Protein AF-A0A0Q4HY75-F1 (afdb_monomer_lite)

Foldseek 3Di:
DDCPLVPDPVNVVVVVVVVVVVDDPVVVVVVVVVVVVVVVVVVVCVVPPDDDPDDDPPPPDDDDDDPPDDPVNVVVVVVVVVVVVVVVVVVVVVVVVVVVVVVVVVVVVVVVVVD

Secondary structure (DSSP, 8-state):
--GGGTT-HHHHHHHHHHHHHTS-HHHHHHHHHHHHHHHHHHHHHHHH--PPP-------PPP---TT--HHHHHHHHHHHHHHHHHHHHHHHHHHHHHHHHHHHHHHHHHHTT-

pLDDT: mean 87.36, std 9.87, range [52.81, 98.25]

Sequence (115 aa):
MKLRHLFSPVHAVRDFIGFARTREKHEWWFLLASICIVLLIGWGFVHDSYFERVYRPNIIYVESWPANRTDAEIIAQQKIDQAKQDAANAEFERERAKRQAEWKKIDDKLKSWGI

Radius of gyration: 33.16 Å; chains: 1; bounding box: 75×25×80 Å

Structure (mmCIF, N/CA/C/O backbone):
data_AF-A0A0Q4HY75-F1
#
_entry.id   AF-A0A0Q4HY75-F1
#
loop_
_atom_site.group_PDB
_atom_site.id
_atom_site.type_symbol
_atom_site.label_atom_id
_atom_site.label_alt_id
_atom_site.label_comp_id
_atom_site.label_asym_id
_atom_site.label_entity_id
_atom_site.label_seq_id
_atom_site.pdbx_PDB_ins_code
_atom_site.Cartn_x
_atom_site.Cartn_y
_atom_site.Cartn_z
_atom_site.occupancy
_atom_site.B_iso_or_equiv
_atom_site.auth_seq_id
_atom_site.auth_comp_id
_atom_site.auth_asym_id
_atom_site.auth_atom_id
_atom_site.pdbx_PDB_model_num
ATOM 1 N N . MET A 1 1 ? -50.737 -15.929 20.308 1.00 52.81 1 MET A N 1
ATOM 2 C CA . MET A 1 1 ? -49.477 -15.213 20.615 1.00 52.81 1 MET A CA 1
ATOM 3 C C . MET A 1 1 ? -49.032 -14.460 19.357 1.00 52.81 1 MET A C 1
ATOM 5 O O . MET A 1 1 ? -48.793 -15.094 18.340 1.00 52.81 1 MET A O 1
ATOM 9 N N . LYS A 1 2 ? -49.069 -13.118 19.335 1.00 59.69 2 LYS A N 1
ATOM 10 C CA . LYS A 1 2 ? -48.847 -12.329 18.100 1.00 59.69 2 LYS A CA 1
ATOM 11 C C . LYS A 1 2 ? -47.344 -12.182 17.808 1.00 59.69 2 LYS A C 1
ATOM 13 O O . LYS A 1 2 ? -46.752 -11.219 18.262 1.00 59.69 2 LYS A O 1
ATOM 18 N N . LEU A 1 3 ? -46.732 -13.069 17.020 1.00 67.81 3 LEU A N 1
ATOM 19 C CA . LEU A 1 3 ? -45.283 -13.054 16.696 1.00 67.81 3 LEU A CA 1
ATOM 20 C C . LEU A 1 3 ? -44.788 -11.844 15.868 1.00 67.81 3 LEU A C 1
ATOM 22 O O . LEU A 1 3 ? -43.590 -11.638 15.729 1.00 67.81 3 LEU A O 1
ATOM 26 N N . ARG A 1 4 ? -45.685 -11.020 15.316 1.00 65.31 4 ARG A N 1
ATOM 27 C CA . ARG A 1 4 ? -45.339 -9.965 14.337 1.00 65.31 4 ARG A CA 1
ATOM 28 C C . ARG A 1 4 ? -44.525 -8.800 14.921 1.00 65.31 4 ARG A C 1
ATOM 30 O O . ARG A 1 4 ? -43.853 -8.103 14.175 1.00 65.31 4 ARG A O 1
ATOM 37 N N . HIS A 1 5 ? -44.584 -8.588 16.236 1.00 66.00 5 HIS A N 1
ATOM 38 C CA . HIS A 1 5 ? -43.818 -7.536 16.915 1.00 66.00 5 HIS A CA 1
ATOM 39 C C . HIS A 1 5 ? -42.332 -7.892 17.081 1.00 66.00 5 HIS A C 1
ATOM 41 O O . HIS A 1 5 ? -41.506 -6.987 17.110 1.00 66.00 5 HIS A O 1
ATOM 47 N N . LEU A 1 6 ? -41.994 -9.189 17.117 1.00 66.12 6 LEU A N 1
ATOM 48 C CA . LEU A 1 6 ? -40.617 -9.681 17.254 1.00 66.12 6 LEU A CA 1
ATOM 49 C C . LEU A 1 6 ? -39.781 -9.441 15.989 1.00 66.12 6 LEU A C 1
ATOM 51 O O . LEU A 1 6 ? -38.572 -9.280 16.071 1.00 66.12 6 LEU A O 1
ATOM 55 N N . PHE A 1 7 ? -40.429 -9.380 14.823 1.00 73.25 7 PHE A N 1
ATOM 56 C CA . PHE A 1 7 ? -39.773 -9.185 13.524 1.00 73.25 7 PHE A CA 1
ATOM 57 C C . PHE A 1 7 ? -39.923 -7.757 12.980 1.00 73.25 7 PHE A C 1
ATOM 59 O O . PHE A 1 7 ? -39.695 -7.517 11.797 1.00 73.25 7 PHE A O 1
ATOM 66 N N . SER A 1 8 ? -40.348 -6.799 13.809 1.00 82.31 8 SER A N 1
ATOM 67 C CA . SER A 1 8 ? -40.485 -5.403 13.390 1.00 82.31 8 SER A CA 1
ATOM 68 C C . SER A 1 8 ? -39.158 -4.653 13.594 1.00 82.31 8 SER A C 1
ATOM 70 O O . SER A 1 8 ? -38.733 -4.494 14.741 1.00 82.31 8 SER A O 1
ATOM 72 N N . PRO A 1 9 ? -38.524 -4.121 12.525 1.00 84.44 9 PRO A N 1
ATOM 73 C CA . PRO A 1 9 ? -37.251 -3.398 12.629 1.00 84.44 9 PRO A CA 1
ATOM 74 C C . PRO A 1 9 ? -37.344 -2.173 13.542 1.00 84.44 9 PRO A C 1
ATOM 76 O O . PRO A 1 9 ? -36.431 -1.872 14.303 1.00 84.44 9 PRO A O 1
ATOM 79 N N . VAL A 1 10 ? -38.491 -1.490 13.512 1.00 87.31 10 VAL A N 1
ATOM 80 C CA . VAL A 1 10 ? -38.754 -0.306 14.341 1.00 87.31 10 VAL A CA 1
ATOM 81 C C . VAL A 1 10 ? -38.787 -0.671 15.825 1.00 87.31 10 VAL A C 1
ATOM 83 O O . VAL A 1 10 ? -38.272 0.072 16.659 1.00 87.31 10 VAL A O 1
ATOM 86 N N . HIS A 1 11 ? -39.362 -1.828 16.166 1.00 84.81 11 HIS A N 1
ATOM 87 C CA . HIS A 1 11 ? -39.366 -2.312 17.544 1.00 84.81 11 HIS A CA 1
ATOM 88 C C . HIS A 1 11 ? -37.961 -2.679 18.016 1.00 84.81 11 HIS A C 1
ATOM 90 O O . HIS A 1 11 ? -37.596 -2.285 19.118 1.00 84.81 11 HIS A O 1
ATOM 96 N N . ALA A 1 12 ? -37.171 -3.350 17.174 1.00 85.88 12 ALA A N 1
ATOM 97 C CA . ALA A 1 12 ? -35.796 -3.729 17.494 1.00 85.88 12 ALA A CA 1
ATOM 98 C C . ALA A 1 12 ? -34.895 -2.508 17.746 1.00 85.88 12 ALA A C 1
ATOM 100 O O . ALA A 1 12 ? -34.156 -2.476 18.724 1.00 85.88 12 ALA A O 1
ATOM 101 N N . VAL A 1 13 ? -35.000 -1.463 16.917 1.00 88.88 13 VAL A N 1
ATOM 102 C CA . VAL A 1 13 ? -34.236 -0.219 17.117 1.00 88.88 13 VAL A CA 1
ATOM 103 C C . VAL A 1 13 ? -34.650 0.481 18.412 1.00 88.88 13 VAL A C 1
ATOM 105 O O . VAL A 1 13 ? -33.797 0.931 19.172 1.00 88.88 13 VAL A O 1
ATOM 108 N N . ARG A 1 14 ? -35.955 0.564 18.697 1.00 88.62 14 ARG A N 1
ATOM 109 C CA . ARG A 1 14 ? -36.452 1.185 19.934 1.00 88.62 14 ARG A CA 1
ATOM 110 C C . ARG A 1 14 ? -35.997 0.423 21.180 1.00 88.62 14 ARG A C 1
ATOM 112 O O . ARG A 1 14 ? -35.625 1.058 22.164 1.00 88.62 14 ARG A O 1
ATOM 119 N N . ASP A 1 15 ? -36.025 -0.903 21.122 1.00 88.75 15 ASP A N 1
ATOM 120 C CA . ASP A 1 15 ? -35.553 -1.784 22.190 1.00 88.75 15 ASP A CA 1
ATOM 121 C C . ASP A 1 15 ? -34.046 -1.610 22.426 1.00 88.75 15 ASP A C 1
ATOM 123 O O . ASP A 1 15 ? -33.619 -1.343 23.549 1.00 88.75 15 ASP A O 1
ATOM 127 N N . PHE A 1 16 ? -33.253 -1.592 21.350 1.00 89.25 16 PHE A N 1
ATOM 128 C CA . PHE A 1 16 ? -31.821 -1.307 21.409 1.00 89.25 16 PHE A CA 1
ATOM 129 C C . PHE A 1 16 ? -31.515 0.066 22.019 1.00 89.25 16 PHE A C 1
ATOM 131 O O . PHE A 1 16 ? -30.640 0.173 22.873 1.00 89.25 16 PHE A O 1
ATOM 138 N N . ILE A 1 17 ? -32.242 1.123 21.637 1.00 88.94 17 ILE A N 1
ATOM 139 C CA . ILE A 1 17 ? -32.059 2.463 22.222 1.00 88.94 17 ILE A CA 1
ATOM 140 C C . ILE A 1 17 ? -32.384 2.452 23.721 1.00 88.94 17 ILE A C 1
ATOM 142 O O . ILE A 1 17 ? -31.673 3.081 24.507 1.00 88.94 17 ILE A O 1
ATOM 146 N N . GLY A 1 18 ? -33.449 1.752 24.123 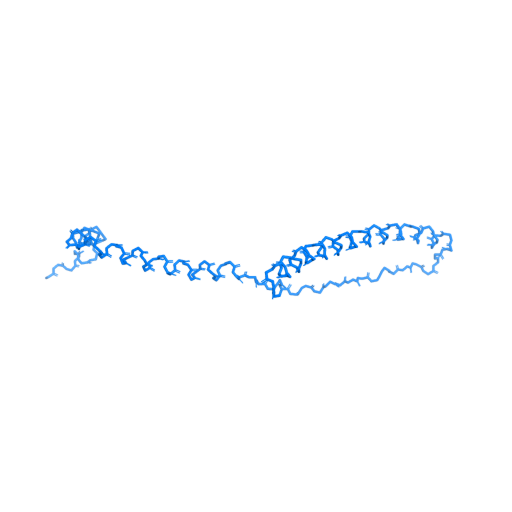1.00 91.25 18 GLY A N 1
ATOM 147 C CA . GLY A 1 18 ? -33.807 1.576 25.529 1.00 91.25 18 GLY A CA 1
ATOM 148 C C . GLY A 1 18 ? -32.693 0.885 26.311 1.00 91.25 18 GLY A C 1
ATOM 149 O O . GLY A 1 18 ? -32.238 1.409 27.324 1.00 91.25 18 GLY A O 1
ATOM 150 N N . PHE A 1 19 ? -32.196 -0.233 25.787 1.00 89.06 19 PHE A N 1
ATOM 151 C CA . PHE A 1 19 ? -31.073 -0.981 26.344 1.00 89.06 19 PHE A CA 1
ATOM 152 C C . PHE A 1 19 ? -29.779 -0.161 26.404 1.00 89.06 19 PHE A C 1
ATOM 154 O O . PHE A 1 19 ? -29.079 -0.199 27.406 1.00 89.06 19 PHE A O 1
ATOM 161 N N . ALA A 1 20 ? -29.457 0.603 25.362 1.00 89.25 20 ALA A N 1
ATOM 162 C CA . ALA A 1 20 ? -28.246 1.413 25.297 1.00 89.25 20 ALA A CA 1
ATOM 163 C C . ALA A 1 20 ? -28.245 2.543 26.343 1.00 89.25 20 ALA A C 1
ATOM 165 O O . ALA A 1 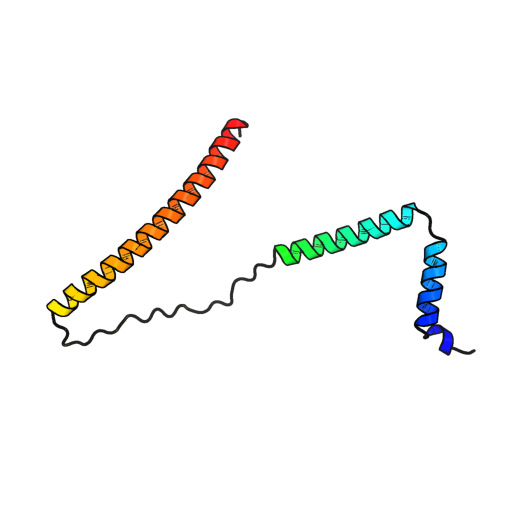20 ? -27.199 2.896 26.882 1.00 89.25 20 ALA A O 1
ATOM 166 N N . ARG A 1 21 ? -29.418 3.099 26.669 1.00 89.25 21 ARG A N 1
ATOM 167 C CA . ARG A 1 21 ? -29.561 4.162 27.677 1.00 89.25 21 ARG A CA 1
ATOM 168 C C . ARG A 1 21 ? -29.393 3.686 29.118 1.00 89.25 21 ARG A C 1
ATOM 170 O O . ARG A 1 21 ? -29.112 4.520 29.971 1.00 89.25 21 ARG A O 1
ATOM 177 N N . THR A 1 22 ? -29.572 2.396 29.405 1.00 92.19 22 THR A N 1
ATOM 178 C CA . THR A 1 22 ? -29.379 1.847 30.761 1.00 92.19 22 THR A CA 1
ATOM 179 C C . THR A 1 22 ? -27.920 1.512 31.073 1.00 92.19 22 THR A C 1
ATOM 181 O O . THR A 1 22 ? -27.623 1.068 32.177 1.00 92.19 22 THR A O 1
ATOM 184 N N . ARG A 1 23 ? -27.013 1.708 30.109 1.00 90.38 23 ARG A N 1
ATOM 185 C CA . ARG A 1 23 ? -25.600 1.337 30.204 1.00 90.38 23 ARG A CA 1
ATOM 186 C C . ARG A 1 23 ? -24.781 2.395 30.924 1.00 90.38 23 ARG A C 1
ATOM 188 O O . ARG A 1 23 ? -25.006 3.596 30.773 1.00 90.38 23 ARG A O 1
ATOM 195 N N . GLU A 1 24 ? -23.779 1.932 31.657 1.00 92.25 24 GLU A N 1
ATOM 196 C CA . GLU A 1 24 ? -22.838 2.792 32.362 1.00 92.25 24 GLU A CA 1
ATOM 197 C C . GLU A 1 24 ? -21.885 3.515 31.397 1.00 92.25 24 GLU A C 1
ATOM 199 O O . GLU A 1 24 ? -21.553 3.027 30.314 1.00 92.25 24 GLU A O 1
ATOM 204 N N . LYS A 1 25 ? -21.382 4.687 31.804 1.00 90.94 25 LYS A N 1
ATOM 205 C CA . LYS A 1 25 ? -20.532 5.542 30.945 1.00 90.94 25 LYS A CA 1
ATOM 206 C C . LYS A 1 25 ? -19.267 4.839 30.437 1.00 90.94 25 LYS A C 1
ATOM 208 O O . LYS A 1 25 ? -18.796 5.147 29.346 1.00 90.94 25 LYS A O 1
ATOM 213 N N . HIS A 1 26 ? -18.704 3.922 31.222 1.00 92.25 26 HIS A N 1
ATOM 214 C CA . HIS A 1 26 ? -17.472 3.215 30.869 1.00 92.25 26 HIS A CA 1
ATOM 215 C C . HIS A 1 26 ? -17.691 2.134 29.800 1.00 92.25 26 HIS A C 1
ATOM 217 O O . HIS A 1 26 ? -16.782 1.866 29.018 1.00 92.25 26 HIS A O 1
ATOM 223 N N . GLU A 1 27 ? -18.891 1.556 29.698 1.00 93.06 27 GLU A N 1
ATOM 224 C CA . GLU A 1 27 ? -19.197 0.531 28.690 1.00 93.06 27 GLU A CA 1
ATOM 225 C C . GLU A 1 27 ? -19.113 1.092 27.261 1.00 93.06 27 GLU A C 1
ATOM 227 O O . GLU A 1 27 ? -18.671 0.405 26.341 1.00 93.06 27 GLU A O 1
ATOM 232 N N . TRP A 1 28 ? -19.427 2.378 27.080 1.00 93.69 28 TRP A N 1
ATOM 233 C CA . TRP A 1 28 ? -19.263 3.080 25.803 1.00 93.69 28 TRP A CA 1
ATOM 234 C C . TRP A 1 28 ? -17.801 3.228 25.378 1.00 93.69 28 TRP A C 1
ATOM 236 O O . TRP A 1 28 ? -17.492 3.128 24.191 1.00 93.69 28 TRP A O 1
ATOM 246 N N . TRP A 1 29 ? -16.892 3.417 26.337 1.00 95.50 29 TRP A N 1
ATOM 247 C CA . TRP A 1 29 ? -15.456 3.449 26.057 1.00 95.50 29 TRP A CA 1
ATOM 248 C C . TRP A 1 29 ? -14.934 2.078 25.636 1.00 95.50 29 TRP A C 1
ATOM 250 O O . TRP A 1 29 ? -14.144 1.995 24.697 1.00 95.50 29 TRP A O 1
ATOM 260 N N . PHE A 1 30 ? -15.416 1.003 26.263 1.00 96.31 30 PHE A N 1
ATOM 261 C CA . PHE A 1 30 ? -15.085 -0.358 25.839 1.00 96.31 30 PHE A CA 1
ATOM 262 C C . PHE A 1 30 ? -15.632 -0.684 24.446 1.00 96.31 30 PHE A C 1
ATOM 264 O O . PHE A 1 30 ? -14.914 -1.275 23.638 1.00 96.31 30 PHE A O 1
ATOM 271 N N . LEU A 1 31 ? -16.857 -0.250 24.128 1.00 95.25 31 LEU A N 1
ATOM 272 C CA . LEU A 1 31 ? -17.418 -0.384 22.782 1.00 95.25 31 LEU A CA 1
ATOM 273 C C . LEU A 1 31 ? -16.547 0.334 21.746 1.00 95.25 31 LEU A C 1
ATOM 275 O O . LEU A 1 31 ? -16.183 -0.256 20.729 1.00 95.25 31 LEU A O 1
ATOM 279 N N . LEU A 1 32 ? -16.175 1.587 22.020 1.00 96.56 32 LEU A N 1
ATOM 280 C CA . LEU A 1 32 ? -15.311 2.363 21.134 1.00 96.56 32 LEU A CA 1
ATOM 281 C C . LEU A 1 32 ? -13.952 1.681 20.942 1.00 96.56 32 LEU A C 1
ATOM 283 O O . LEU A 1 32 ? -13.505 1.526 19.809 1.00 96.56 32 LEU A O 1
ATOM 287 N N . ALA A 1 33 ? -13.319 1.226 22.026 1.00 97.69 33 ALA A N 1
ATOM 288 C CA . ALA A 1 33 ? -12.037 0.530 21.965 1.00 97.69 33 ALA A CA 1
ATOM 289 C C . ALA A 1 33 ? -12.118 -0.747 21.115 1.00 97.69 33 ALA A C 1
ATOM 291 O O . ALA A 1 33 ? -11.247 -0.988 20.281 1.00 97.69 33 ALA A O 1
ATOM 292 N N . SER A 1 34 ? -13.186 -1.532 21.273 1.00 97.81 34 SER A N 1
ATOM 293 C CA . SER A 1 34 ? -13.416 -2.740 20.477 1.00 97.81 34 SER A CA 1
ATOM 294 C C . SER A 1 34 ? -13.539 -2.425 18.983 1.00 97.81 34 SER A C 1
ATOM 296 O O . SER A 1 34 ? -12.855 -3.048 18.170 1.00 97.81 34 SER A O 1
ATOM 298 N N . ILE A 1 35 ? -14.339 -1.415 18.621 1.00 97.94 35 ILE A N 1
ATOM 299 C CA . ILE A 1 35 ? -14.491 -0.970 17.228 1.00 97.94 35 ILE A CA 1
ATOM 300 C C . ILE A 1 35 ? -13.141 -0.512 16.664 1.00 97.94 35 ILE A C 1
ATOM 302 O O . ILE A 1 35 ? -12.763 -0.927 15.570 1.00 97.94 35 ILE A O 1
ATOM 306 N N . CYS A 1 36 ? -12.389 0.292 17.419 1.00 98.25 36 CYS A N 1
ATOM 307 C CA . CYS A 1 36 ? -11.074 0.774 17.006 1.00 98.25 36 CYS A CA 1
ATOM 308 C C . CYS A 1 36 ? -10.096 -0.372 16.728 1.00 98.25 36 CYS A C 1
ATOM 310 O O . CYS A 1 36 ? -9.407 -0.333 15.715 1.00 98.25 36 CYS A O 1
ATOM 312 N N . ILE A 1 37 ? -10.052 -1.401 17.580 1.00 97.94 37 ILE A N 1
ATOM 313 C CA . ILE A 1 37 ? -9.167 -2.559 17.384 1.00 97.94 37 ILE A CA 1
ATOM 314 C C . ILE A 1 37 ? -9.521 -3.303 16.093 1.00 97.94 37 ILE A C 1
ATOM 316 O O . ILE A 1 37 ? -8.637 -3.597 15.292 1.00 97.94 37 ILE A O 1
ATOM 320 N N . VAL A 1 38 ? -10.808 -3.573 15.858 1.00 97.44 38 VAL A N 1
ATOM 321 C CA . VAL A 1 38 ? -11.259 -4.278 14.646 1.00 97.44 38 VAL A CA 1
ATOM 322 C C . VAL A 1 38 ? -10.934 -3.471 13.390 1.00 97.44 38 VAL A C 1
ATOM 324 O O . VAL A 1 38 ? -10.407 -4.021 12.422 1.00 97.44 38 VAL A O 1
ATOM 327 N N . LEU A 1 39 ? -11.204 -2.164 13.410 1.00 97.62 39 LEU A N 1
ATOM 328 C CA . LEU A 1 39 ? -10.892 -1.277 12.290 1.00 97.62 39 LEU A CA 1
ATOM 329 C C . LEU A 1 39 ? -9.388 -1.167 12.047 1.00 97.62 39 LEU A C 1
ATOM 331 O O . LEU A 1 39 ? -8.974 -1.148 10.895 1.00 97.62 39 LEU A O 1
ATOM 335 N N . LEU A 1 40 ? -8.572 -1.129 13.101 1.00 97.56 40 LEU A N 1
ATOM 336 C CA . LEU A 1 40 ? -7.116 -1.070 12.994 1.00 97.56 40 LEU A CA 1
ATOM 337 C C . LEU A 1 40 ? -6.558 -2.336 12.341 1.00 97.56 40 LEU A C 1
ATOM 339 O O . LEU A 1 40 ? -5.735 -2.240 11.434 1.00 97.56 40 LEU A O 1
ATOM 343 N N . ILE A 1 41 ? -7.040 -3.512 12.749 1.00 96.19 41 ILE A N 1
ATOM 344 C CA . ILE A 1 41 ? -6.658 -4.786 12.130 1.00 96.19 41 ILE A CA 1
ATOM 345 C C . ILE A 1 41 ? -7.072 -4.800 10.654 1.00 96.19 41 ILE A C 1
ATOM 347 O O . ILE A 1 41 ? -6.249 -5.084 9.786 1.00 96.19 41 ILE A O 1
ATOM 351 N N . GLY A 1 42 ? -8.326 -4.444 10.354 1.00 95.19 42 GLY A N 1
ATOM 352 C CA . GLY A 1 42 ? -8.821 -4.370 8.977 1.00 95.19 42 GLY A CA 1
ATOM 353 C C . GLY A 1 42 ? -8.034 -3.376 8.118 1.00 95.19 42 GLY A C 1
ATOM 354 O O . GLY A 1 42 ? -7.692 -3.680 6.977 1.00 95.19 42 GLY A O 1
ATOM 355 N N . TRP A 1 43 ? -7.685 -2.218 8.678 1.00 95.50 43 TRP A N 1
ATOM 356 C CA . TRP A 1 43 ? -6.842 -1.224 8.022 1.00 95.50 43 TRP A CA 1
ATOM 357 C C . TRP A 1 43 ? -5.440 -1.759 7.745 1.00 95.50 43 TRP A C 1
ATOM 359 O O . TRP A 1 43 ? -4.937 -1.541 6.650 1.00 95.50 43 TRP A O 1
ATOM 369 N N . GLY A 1 44 ? -4.839 -2.502 8.680 1.00 94.19 44 GLY A N 1
ATOM 370 C CA . GLY A 1 44 ? -3.543 -3.151 8.478 1.00 94.19 44 GLY A CA 1
ATOM 371 C C . GLY A 1 44 ? -3.549 -4.068 7.255 1.00 94.19 44 GLY A C 1
ATOM 372 O O . GLY A 1 44 ? -2.678 -3.946 6.401 1.00 94.19 44 GLY A O 1
ATOM 373 N N . PHE A 1 45 ? -4.583 -4.900 7.106 1.00 90.81 45 PHE A N 1
ATOM 374 C CA . PHE A 1 45 ? -4.745 -5.740 5.916 1.00 90.81 45 PHE A CA 1
ATOM 375 C C . PHE A 1 45 ? -4.932 -4.927 4.634 1.00 90.81 45 PHE A C 1
ATOM 377 O O . PHE A 1 45 ? -4.326 -5.253 3.623 1.00 90.81 45 PHE A O 1
ATOM 384 N N . VAL A 1 46 ? -5.752 -3.871 4.654 1.00 89.75 46 VAL A N 1
ATOM 385 C CA . VAL A 1 46 ? -5.962 -3.020 3.469 1.00 89.75 46 VAL A CA 1
ATOM 386 C C . VAL A 1 46 ? -4.677 -2.284 3.085 1.00 89.75 46 VAL A C 1
ATOM 388 O O . VAL A 1 46 ? -4.329 -2.222 1.910 1.00 89.75 46 VAL A O 1
ATOM 391 N N . HIS A 1 47 ? -3.946 -1.759 4.063 1.00 89.69 47 HIS A N 1
ATOM 392 C CA . HIS A 1 47 ? -2.685 -1.062 3.848 1.00 89.69 47 HIS A CA 1
ATOM 393 C C . HIS A 1 47 ? -1.598 -2.000 3.305 1.00 89.69 47 HIS A C 1
ATOM 395 O O . HIS A 1 47 ? -0.851 -1.615 2.410 1.00 89.69 47 HIS A O 1
ATOM 401 N N . ASP A 1 48 ? -1.521 -3.226 3.827 1.00 83.38 48 ASP A N 1
ATOM 402 C CA . ASP A 1 48 ? -0.532 -4.236 3.429 1.00 83.38 48 ASP A CA 1
ATOM 403 C C . ASP A 1 48 ? -0.973 -5.092 2.231 1.00 83.38 48 ASP A C 1
ATOM 405 O O . ASP A 1 48 ? -0.229 -5.943 1.753 1.00 83.38 48 ASP A O 1
ATOM 409 N N . SER A 1 49 ? -2.180 -4.876 1.702 1.00 76.00 49 SER A N 1
ATOM 410 C CA . SER A 1 49 ? -2.689 -5.625 0.549 1.00 76.00 49 SER A CA 1
ATOM 411 C C . SER A 1 49 ? -2.052 -5.177 -0.775 1.00 76.00 49 SER A C 1
ATOM 413 O O . SER A 1 49 ? -2.714 -4.747 -1.719 1.00 76.00 49 SER A O 1
ATOM 415 N N . TYR A 1 50 ? -0.728 -5.304 -0.864 1.00 73.25 50 TYR A N 1
ATOM 416 C CA . TYR A 1 50 ? -0.010 -5.353 -2.125 1.00 73.25 50 TYR A CA 1
ATOM 417 C C . TYR A 1 50 ? -0.202 -6.742 -2.738 1.00 73.25 50 TYR A C 1
ATOM 419 O O . TYR A 1 50 ? 0.394 -7.731 -2.317 1.00 73.25 50 TYR A O 1
ATOM 427 N N . PHE A 1 51 ? -1.053 -6.822 -3.755 1.00 71.62 51 PHE A N 1
ATOM 428 C CA . PHE A 1 51 ? -1.127 -7.999 -4.608 1.00 71.62 51 PHE A CA 1
ATOM 429 C C . PHE A 1 51 ? -0.079 -7.861 -5.711 1.00 71.62 51 PHE A C 1
ATOM 431 O O . PHE A 1 51 ? -0.103 -6.888 -6.472 1.00 71.62 51 PHE A O 1
ATOM 438 N N . GLU A 1 52 ? 0.825 -8.837 -5.815 1.00 68.25 52 GLU A N 1
ATOM 439 C CA . GLU A 1 52 ? 1.709 -8.981 -6.973 1.00 68.25 52 GLU A CA 1
ATOM 440 C C . GLU A 1 52 ? 0.835 -8.922 -8.237 1.00 68.25 52 GLU A C 1
ATOM 442 O O . GLU A 1 52 ? -0.113 -9.702 -8.391 1.00 68.25 52 GLU A O 1
ATOM 447 N N . ARG A 1 53 ? 1.079 -7.944 -9.120 1.00 68.88 53 ARG A N 1
ATOM 448 C CA . ARG A 1 53 ? 0.306 -7.823 -10.364 1.00 68.88 53 ARG A CA 1
ATOM 449 C C . ARG A 1 53 ? 0.403 -9.153 -11.104 1.00 68.88 53 ARG A C 1
ATOM 451 O O . ARG A 1 53 ? 1.511 -9.654 -11.278 1.00 68.88 53 ARG A O 1
ATOM 458 N N . VAL A 1 54 ? -0.738 -9.689 -11.556 1.00 75.50 54 VAL A N 1
ATOM 459 C CA . VAL A 1 54 ? -0.788 -10.909 -12.380 1.00 75.50 54 VAL A CA 1
ATOM 460 C C . VAL A 1 54 ? 0.317 -10.823 -13.424 1.00 75.50 54 VAL A C 1
ATOM 462 O O . VAL A 1 54 ? 0.328 -9.883 -14.226 1.00 75.50 54 VAL A O 1
ATOM 465 N N . TYR A 1 55 ? 1.262 -11.764 -13.362 1.00 72.06 55 TYR A N 1
ATOM 466 C CA . TYR A 1 55 ? 2.421 -11.780 -14.240 1.00 72.06 55 TYR A CA 1
ATOM 467 C C . TYR A 1 55 ? 1.940 -11.720 -15.690 1.00 72.06 55 TYR A C 1
ATOM 469 O O . TYR A 1 55 ? 1.316 -12.652 -16.198 1.00 72.06 55 TYR A O 1
ATOM 477 N N . ARG A 1 56 ? 2.207 -10.593 -16.354 1.00 75.81 56 ARG A N 1
ATOM 478 C CA . ARG A 1 56 ? 2.080 -10.482 -17.803 1.00 75.81 56 ARG A CA 1
ATOM 479 C C . ARG A 1 56 ? 3.485 -10.606 -18.368 1.00 75.81 56 ARG A C 1
ATOM 481 O O . ARG A 1 56 ? 4.300 -9.734 -18.059 1.00 75.81 56 ARG A O 1
ATOM 488 N N . PRO A 1 57 ? 3.790 -11.653 -19.154 1.00 77.81 57 PRO A N 1
ATOM 489 C CA . PRO A 1 57 ? 5.091 -11.745 -19.789 1.00 77.81 57 PRO A CA 1
ATOM 490 C C . PRO A 1 57 ? 5.307 -10.478 -20.612 1.00 77.81 57 PRO A C 1
ATOM 492 O O . PRO A 1 57 ? 4.489 -10.125 -21.464 1.00 77.81 57 PRO A O 1
ATOM 495 N N . ASN A 1 58 ? 6.392 -9.766 -20.319 1.00 70.38 58 ASN A N 1
ATOM 496 C CA . ASN A 1 58 ? 6.859 -8.702 -21.187 1.00 70.38 58 ASN A CA 1
ATOM 497 C C . ASN A 1 58 ? 7.509 -9.397 -22.384 1.00 70.38 58 ASN A C 1
ATOM 499 O O . ASN A 1 58 ? 8.684 -9.758 -22.340 1.00 70.38 58 ASN A O 1
ATOM 503 N N . ILE A 1 59 ? 6.696 -9.716 -23.394 1.00 72.00 59 ILE A N 1
ATOM 504 C CA . ILE A 1 59 ? 7.191 -10.304 -24.636 1.00 72.00 59 ILE A CA 1
ATOM 505 C C . ILE A 1 59 ? 7.928 -9.185 -25.368 1.00 72.00 59 ILE A C 1
ATOM 507 O O . ILE A 1 59 ? 7.337 -8.412 -26.119 1.00 72.00 59 ILE A O 1
ATOM 511 N N . ILE A 1 60 ? 9.223 -9.072 -25.086 1.00 71.25 60 ILE A N 1
ATOM 512 C CA . ILE A 1 60 ? 10.128 -8.196 -25.818 1.00 71.25 60 ILE A CA 1
ATOM 513 C C . ILE A 1 60 ? 10.368 -8.880 -27.161 1.00 71.25 60 ILE A C 1
ATOM 515 O O . ILE A 1 60 ? 11.168 -9.809 -27.270 1.00 71.25 60 ILE A O 1
ATOM 519 N N . TYR A 1 61 ? 9.621 -8.459 -28.179 1.00 69.50 61 TYR A N 1
ATOM 520 C CA . TYR A 1 61 ? 9.909 -8.857 -29.548 1.00 69.50 61 TYR A CA 1
ATOM 521 C C . TYR A 1 61 ? 11.222 -8.196 -29.955 1.00 69.50 61 TYR A C 1
ATOM 523 O O . TYR A 1 61 ? 11.352 -6.975 -29.918 1.00 69.50 61 TYR A O 1
ATOM 531 N N . VAL A 1 62 ? 12.208 -9.007 -30.325 1.00 71.00 62 VAL A N 1
ATOM 532 C CA . VAL A 1 62 ? 13.379 -8.507 -31.044 1.00 71.00 62 VAL A CA 1
ATOM 533 C C . VAL A 1 62 ? 12.901 -7.949 -32.379 1.00 71.00 62 VAL A C 1
ATOM 535 O O . VAL A 1 62 ? 12.206 -8.639 -33.126 1.00 71.00 62 VAL A O 1
ATOM 538 N N . GLU A 1 63 ? 13.247 -6.695 -32.668 1.00 74.38 63 GLU A N 1
ATOM 539 C CA . GLU A 1 63 ? 12.961 -6.088 -33.965 1.00 74.38 63 GLU A CA 1
ATOM 540 C C . GLU A 1 63 ? 13.673 -6.900 -35.059 1.00 74.38 63 GLU A C 1
ATOM 542 O O . GLU A 1 63 ? 14.900 -7.022 -35.068 1.00 74.38 63 GLU A O 1
ATOM 547 N N . SER A 1 64 ? 12.901 -7.506 -35.966 1.00 76.12 64 SER A N 1
ATOM 548 C CA . SER A 1 64 ? 13.457 -8.207 -37.122 1.00 76.12 64 SER A CA 1
ATOM 549 C C . SER A 1 64 ? 13.822 -7.187 -38.194 1.00 76.12 64 SER A C 1
ATOM 551 O O . SER A 1 64 ? 12.943 -6.529 -38.756 1.00 76.12 64 SER A O 1
ATOM 553 N N . TRP A 1 65 ? 15.110 -7.060 -38.494 1.00 81.31 65 TRP A N 1
ATOM 554 C CA . TRP A 1 65 ? 15.588 -6.137 -39.518 1.00 81.31 65 TRP A CA 1
ATOM 555 C C . TRP A 1 65 ? 15.552 -6.772 -40.914 1.00 81.31 65 TRP A C 1
ATOM 557 O O . TRP A 1 65 ? 15.802 -7.973 -41.050 1.00 81.31 65 TRP A O 1
ATOM 567 N N . PRO A 1 66 ? 15.261 -5.990 -41.968 1.00 83.44 66 PRO A N 1
ATOM 568 C CA . PRO A 1 66 ? 15.288 -6.489 -43.335 1.00 83.44 66 PRO A CA 1
ATOM 569 C C . PRO A 1 66 ? 16.718 -6.883 -43.745 1.00 83.44 66 PRO A C 1
ATOM 571 O O . PRO A 1 66 ? 17.678 -6.171 -43.451 1.00 83.44 66 PRO A O 1
ATOM 574 N N . ALA A 1 67 ? 16.865 -8.011 -44.448 1.00 82.19 67 ALA A N 1
ATOM 575 C CA . ALA A 1 67 ? 18.174 -8.566 -44.824 1.00 82.19 67 ALA A CA 1
ATOM 576 C C . ALA A 1 67 ? 18.961 -7.698 -45.827 1.00 82.19 67 ALA A C 1
ATOM 578 O O . ALA A 1 67 ? 20.158 -7.892 -46.006 1.00 82.19 67 ALA A O 1
ATOM 579 N N . ASN A 1 68 ? 18.294 -6.750 -46.484 1.00 88.25 68 ASN A N 1
ATOM 580 C CA . ASN A 1 68 ? 18.864 -5.827 -47.465 1.00 88.25 68 ASN A CA 1
ATOM 581 C C . ASN A 1 68 ? 19.199 -4.441 -46.885 1.00 88.25 68 ASN A C 1
ATOM 583 O O . ASN A 1 68 ? 19.376 -3.496 -47.654 1.00 88.25 68 ASN A O 1
ATOM 587 N N . ARG A 1 69 ? 19.248 -4.293 -45.554 1.00 86.69 69 ARG A N 1
ATOM 588 C CA . ARG A 1 69 ? 19.617 -3.029 -44.904 1.00 86.69 69 ARG A CA 1
ATOM 589 C C . ARG A 1 69 ? 21.066 -2.652 -45.215 1.00 86.69 69 ARG A C 1
ATOM 591 O O . ARG A 1 69 ? 21.947 -3.506 -45.213 1.00 86.69 69 ARG A O 1
ATOM 598 N N . THR A 1 70 ? 21.309 -1.368 -45.444 1.00 92.12 70 THR A N 1
ATOM 599 C CA . THR A 1 70 ? 22.642 -0.820 -45.718 1.00 92.12 70 THR A CA 1
ATOM 600 C C . THR A 1 70 ? 23.359 -0.385 -44.436 1.00 92.12 70 THR A C 1
ATOM 602 O O . THR A 1 70 ? 22.727 0.011 -43.454 1.00 92.12 70 THR A O 1
ATOM 605 N N . ASP A 1 71 ? 24.694 -0.373 -44.454 1.00 91.25 71 ASP A N 1
ATOM 606 C CA . ASP A 1 71 ? 25.518 0.072 -43.316 1.00 91.25 71 ASP A CA 1
ATOM 607 C C . ASP A 1 71 ? 25.201 1.509 -42.872 1.00 91.25 71 ASP A C 1
ATOM 609 O O . ASP A 1 71 ? 25.220 1.825 -41.681 1.00 91.25 71 ASP A O 1
ATOM 613 N N . ALA A 1 72 ? 24.850 2.386 -43.817 1.00 90.94 72 ALA A N 1
ATOM 614 C CA . ALA A 1 72 ? 24.463 3.763 -43.521 1.00 90.94 72 ALA A CA 1
ATOM 615 C C . ALA A 1 72 ? 23.187 3.834 -42.660 1.00 90.94 72 ALA A C 1
ATOM 617 O O . ALA A 1 72 ? 23.116 4.625 -41.717 1.00 90.94 72 ALA A O 1
ATOM 618 N N . GLU A 1 73 ? 22.201 2.979 -42.942 1.00 88.94 73 GLU A N 1
ATOM 619 C CA . GLU A 1 73 ? 20.963 2.881 -42.162 1.00 88.94 73 GLU A CA 1
ATOM 620 C C . GLU A 1 73 ? 21.211 2.274 -40.776 1.00 88.94 73 GLU A C 1
ATOM 622 O O . GLU A 1 73 ? 20.584 2.698 -39.804 1.00 88.94 73 GLU A O 1
ATOM 627 N N . ILE A 1 74 ? 22.149 1.326 -40.662 1.00 87.94 74 ILE A N 1
ATOM 628 C CA . ILE A 1 74 ? 22.565 0.745 -39.377 1.00 87.94 74 ILE A CA 1
ATOM 629 C C . ILE A 1 74 ? 23.173 1.827 -38.481 1.00 87.94 74 ILE A C 1
ATOM 631 O O . ILE A 1 74 ? 22.744 1.999 -37.341 1.00 87.94 74 ILE A O 1
ATOM 635 N N . ILE A 1 75 ? 24.132 2.596 -39.001 1.00 93.12 75 ILE A N 1
ATOM 636 C CA . ILE A 1 75 ? 24.824 3.644 -38.236 1.00 93.12 75 ILE A CA 1
ATOM 637 C C . ILE A 1 75 ? 23.854 4.757 -37.822 1.00 93.12 75 ILE A C 1
ATOM 639 O O . ILE A 1 75 ? 23.939 5.277 -36.707 1.00 93.12 75 ILE A O 1
ATOM 643 N N . ALA A 1 76 ? 22.922 5.135 -38.7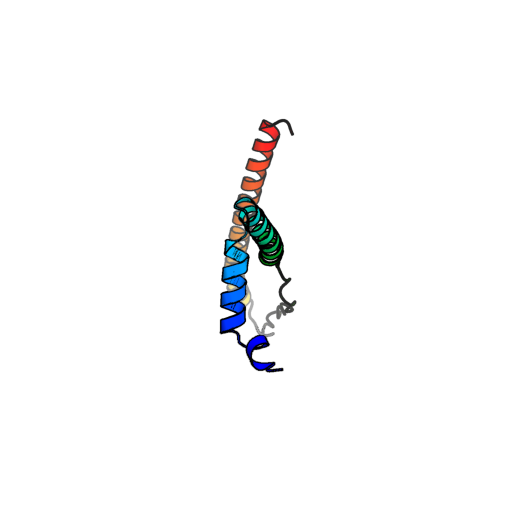00 1.00 91.81 76 ALA A N 1
ATOM 644 C CA . ALA A 1 76 ? 21.903 6.129 -38.376 1.00 91.81 76 ALA A CA 1
ATOM 645 C C . ALA A 1 76 ? 21.006 5.663 -37.218 1.00 91.81 76 ALA A C 1
ATOM 647 O O . ALA A 1 76 ? 20.776 6.424 -36.277 1.00 91.81 76 ALA A O 1
ATOM 648 N N . GLN A 1 77 ? 20.560 4.405 -37.250 1.00 88.19 77 GLN A N 1
ATOM 649 C CA . GLN A 1 77 ? 19.724 3.824 -36.201 1.00 88.19 77 GLN A CA 1
ATOM 650 C C . GLN A 1 77 ? 20.480 3.692 -34.871 1.00 88.19 77 GLN A C 1
ATOM 652 O O . GLN A 1 77 ? 19.964 4.093 -33.831 1.00 88.19 77 GLN A O 1
ATOM 657 N N . GLN A 1 78 ? 21.735 3.234 -34.904 1.00 90.38 78 GLN A N 1
ATOM 658 C CA . GLN A 1 78 ? 22.576 3.118 -33.708 1.00 90.38 78 GLN A CA 1
ATOM 659 C C . GLN A 1 78 ? 22.723 4.447 -32.963 1.00 90.38 78 GLN A C 1
ATOM 661 O O . GLN A 1 78 ? 22.671 4.468 -31.738 1.00 90.38 78 GLN A O 1
ATOM 666 N N . LYS A 1 79 ? 22.850 5.573 -33.677 1.00 93.75 79 LYS A N 1
ATOM 667 C CA . LYS A 1 79 ? 22.907 6.901 -33.042 1.00 93.75 79 LYS A CA 1
ATOM 668 C C . LYS A 1 79 ? 21.616 7.251 -32.300 1.00 93.75 79 LYS A C 1
ATOM 670 O O . LYS A 1 79 ? 21.672 7.848 -31.227 1.00 93.75 79 LYS A O 1
ATOM 675 N N . ILE A 1 80 ? 20.465 6.887 -32.864 1.00 90.94 80 ILE A N 1
ATOM 676 C CA . ILE A 1 80 ? 19.152 7.121 -32.248 1.00 90.94 80 ILE A CA 1
ATOM 677 C C . ILE A 1 80 ? 18.999 6.255 -30.995 1.00 90.94 80 ILE A C 1
ATOM 679 O O . ILE A 1 80 ? 18.557 6.744 -29.953 1.00 90.94 80 ILE A O 1
ATOM 683 N N . ASP A 1 81 ? 19.381 4.984 -31.082 1.00 91.00 81 ASP A N 1
ATOM 684 C CA . ASP A 1 81 ? 19.232 4.042 -29.975 1.00 91.00 81 ASP A CA 1
ATOM 685 C C . ASP A 1 81 ? 20.227 4.322 -28.846 1.00 91.00 81 ASP A C 1
ATOM 687 O O . ASP A 1 81 ? 19.843 4.262 -27.678 1.00 91.00 81 ASP A O 1
ATOM 691 N N . GLN A 1 82 ? 21.450 4.753 -29.174 1.00 93.81 82 GLN A N 1
ATOM 692 C CA . GLN A 1 82 ? 22.431 5.205 -28.188 1.00 93.81 82 GLN A CA 1
ATOM 693 C C . GLN A 1 82 ? 21.887 6.379 -27.367 1.00 93.81 82 GLN A C 1
ATOM 695 O O . GLN A 1 82 ? 21.932 6.343 -26.143 1.00 93.81 82 GLN A O 1
ATOM 700 N N . ALA A 1 83 ? 21.281 7.381 -28.015 1.00 93.88 83 ALA A N 1
ATOM 701 C CA . ALA A 1 83 ? 20.706 8.525 -27.308 1.00 93.88 83 ALA A CA 1
ATOM 702 C C . ALA A 1 83 ? 19.572 8.116 -26.346 1.00 93.88 83 ALA A C 1
ATOM 704 O O . ALA A 1 83 ? 19.475 8.643 -25.235 1.00 93.88 83 ALA A O 1
ATOM 705 N N . LYS A 1 84 ? 18.724 7.154 -26.743 1.00 91.06 84 LYS A N 1
ATOM 706 C CA . LYS A 1 84 ? 17.682 6.598 -25.860 1.00 91.06 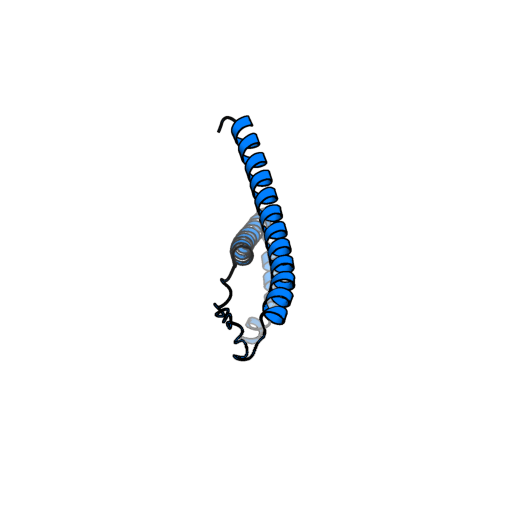84 LYS A CA 1
ATOM 707 C C . LYS A 1 84 ? 18.290 5.842 -24.679 1.00 91.06 84 LYS A C 1
ATOM 709 O O . LYS A 1 84 ? 17.826 5.999 -23.550 1.00 91.06 84 LYS A O 1
ATOM 714 N N . GLN A 1 85 ? 19.316 5.034 -24.935 1.00 92.25 85 GLN A N 1
ATOM 715 C CA . GLN A 1 85 ? 19.996 4.253 -23.908 1.00 92.25 85 GLN A CA 1
ATOM 716 C C . GLN A 1 85 ? 20.709 5.153 -22.895 1.00 92.25 85 GLN A C 1
ATOM 718 O O . GLN A 1 85 ? 20.587 4.935 -21.691 1.00 92.25 85 GLN A O 1
ATOM 723 N N . ASP A 1 86 ? 21.375 6.208 -23.360 1.00 94.75 86 ASP A N 1
ATOM 724 C CA 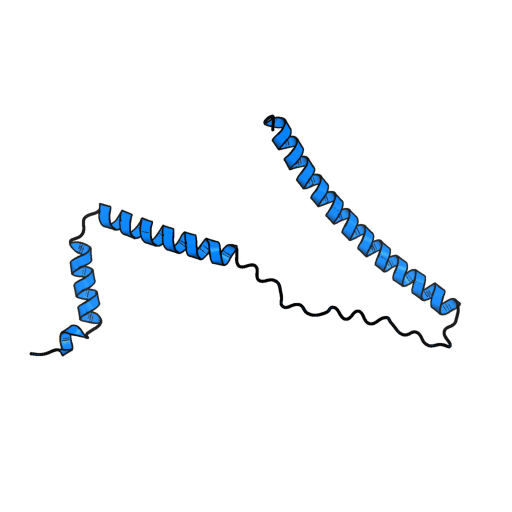. ASP A 1 86 ? 22.056 7.178 -22.504 1.00 94.75 86 ASP A CA 1
ATOM 725 C C . ASP A 1 86 ? 21.066 7.914 -21.591 1.00 94.75 86 ASP A C 1
ATOM 727 O O . ASP A 1 86 ? 21.322 8.070 -20.395 1.00 94.75 86 ASP A O 1
ATOM 731 N N . ALA A 1 87 ? 19.898 8.306 -22.114 1.00 93.44 87 ALA A N 1
ATOM 732 C CA . ALA A 1 87 ? 18.843 8.932 -21.318 1.00 93.44 87 ALA A CA 1
ATOM 733 C C . ALA A 1 87 ? 18.295 7.988 -20.232 1.00 93.44 87 ALA A C 1
ATOM 735 O O . ALA A 1 87 ? 18.163 8.394 -19.073 1.00 93.44 87 ALA A O 1
ATOM 736 N N . ALA A 1 88 ? 18.028 6.726 -20.585 1.00 92.12 88 ALA A N 1
ATOM 737 C CA . ALA A 1 88 ? 17.557 5.712 -19.641 1.00 92.12 88 ALA A CA 1
ATOM 738 C C . ALA A 1 88 ? 18.599 5.417 -18.548 1.00 92.12 88 ALA A C 1
ATOM 740 O O . ALA A 1 88 ? 18.266 5.362 -17.362 1.00 92.12 88 ALA A O 1
ATOM 741 N N . ASN A 1 89 ? 19.875 5.302 -18.925 1.00 94.06 89 ASN A N 1
ATOM 742 C CA . ASN A 1 89 ? 20.976 5.104 -17.985 1.00 94.06 89 ASN A CA 1
ATOM 743 C C . ASN A 1 89 ? 21.131 6.305 -17.040 1.00 94.06 89 ASN A C 1
ATOM 745 O O . ASN A 1 89 ? 21.286 6.126 -15.834 1.00 94.06 89 ASN A O 1
ATOM 749 N N . ALA A 1 90 ? 21.028 7.533 -17.553 1.00 95.12 90 ALA A N 1
ATOM 750 C CA . ALA A 1 90 ? 21.102 8.739 -16.732 1.00 95.12 90 ALA A CA 1
ATOM 751 C C . ALA A 1 90 ? 19.937 8.845 -15.733 1.00 95.12 90 ALA A C 1
ATOM 753 O O . ALA A 1 90 ? 20.114 9.322 -14.612 1.00 95.12 90 ALA A O 1
ATOM 754 N N . GLU A 1 91 ? 18.728 8.423 -16.103 1.00 93.06 91 GLU A N 1
ATOM 755 C CA . GLU A 1 91 ? 17.605 8.327 -15.166 1.00 93.06 91 GLU A CA 1
ATOM 756 C C . GLU A 1 91 ? 17.846 7.266 -14.091 1.00 93.06 91 GLU A C 1
ATOM 758 O O . GLU A 1 91 ? 17.713 7.555 -12.901 1.00 93.06 91 GLU A O 1
ATOM 763 N N . PHE A 1 92 ? 18.296 6.080 -14.489 1.00 92.88 92 PHE A N 1
ATOM 764 C CA . PHE A 1 92 ? 18.598 5.001 -13.561 1.00 92.88 92 PHE A CA 1
ATOM 765 C C . PHE A 1 92 ? 19.688 5.374 -12.543 1.00 92.88 92 PHE A C 1
ATOM 767 O O . PHE A 1 92 ? 19.515 5.138 -11.345 1.00 92.88 92 PHE A O 1
ATOM 774 N N . GLU A 1 93 ? 20.779 6.010 -12.980 1.00 94.44 93 GLU A N 1
ATOM 775 C CA . GLU A 1 93 ? 21.841 6.464 -12.075 1.00 94.44 93 GLU A CA 1
ATOM 776 C C . GLU A 1 93 ? 21.366 7.588 -11.143 1.00 94.44 93 GLU A C 1
ATOM 778 O O . GLU A 1 93 ? 21.728 7.597 -9.965 1.00 94.44 93 GLU A O 1
ATOM 783 N N . ARG A 1 94 ? 20.492 8.495 -11.607 1.00 94.19 94 ARG A N 1
ATOM 784 C CA . ARG A 1 94 ? 19.868 9.510 -10.737 1.00 94.19 94 ARG A CA 1
ATOM 785 C C . ARG A 1 94 ? 19.037 8.864 -9.631 1.00 94.19 94 ARG A C 1
ATOM 787 O O . ARG A 1 94 ? 19.182 9.231 -8.467 1.00 94.19 94 ARG A O 1
ATOM 794 N N . GLU A 1 95 ? 18.194 7.893 -9.970 1.00 93.38 95 GLU A N 1
ATOM 795 C CA . GLU A 1 95 ? 17.368 7.173 -8.994 1.00 93.38 95 GLU A CA 1
ATOM 796 C C . GLU A 1 95 ? 18.212 6.322 -8.036 1.00 93.38 95 GLU A C 1
ATOM 798 O O . GLU A 1 95 ? 17.939 6.255 -6.833 1.00 93.38 95 GLU A O 1
ATOM 803 N N . ARG A 1 96 ? 19.287 5.700 -8.533 1.00 93.88 96 ARG A N 1
ATOM 804 C CA . ARG A 1 96 ? 20.256 4.989 -7.693 1.00 93.88 96 ARG A CA 1
ATOM 805 C C . ARG A 1 96 ? 20.936 5.942 -6.707 1.00 93.88 96 ARG A C 1
ATOM 807 O O . ARG A 1 96 ? 20.979 5.633 -5.517 1.00 93.88 96 ARG A O 1
ATOM 814 N N . ALA A 1 97 ? 21.424 7.091 -7.171 1.00 95.00 97 ALA A N 1
ATOM 815 C CA . ALA A 1 97 ? 22.102 8.077 -6.332 1.00 95.00 97 ALA A CA 1
ATOM 816 C C . ALA A 1 97 ? 21.172 8.661 -5.256 1.00 95.00 97 ALA A C 1
ATOM 818 O O . ALA A 1 97 ? 21.582 8.793 -4.103 1.00 95.00 97 ALA A O 1
ATOM 819 N N . LYS A 1 98 ? 19.904 8.945 -5.594 1.00 95.25 98 LYS A N 1
ATOM 820 C CA . LYS A 1 98 ? 18.885 9.372 -4.618 1.00 95.25 98 LYS A CA 1
ATOM 821 C C . LYS A 1 98 ? 18.703 8.338 -3.512 1.00 95.25 98 LYS A C 1
ATOM 823 O O . LYS A 1 98 ? 18.841 8.681 -2.341 1.00 95.25 98 LYS A O 1
ATOM 828 N N . ARG A 1 99 ? 18.481 7.071 -3.881 1.00 93.19 99 ARG A N 1
ATOM 829 C CA . ARG A 1 99 ? 18.327 5.982 -2.906 1.00 93.19 99 ARG A CA 1
ATOM 830 C C . ARG A 1 99 ? 19.565 5.841 -2.030 1.00 93.19 99 ARG A C 1
ATOM 832 O O . ARG A 1 99 ? 19.447 5.768 -0.815 1.00 93.19 99 ARG A O 1
ATOM 839 N N . GLN A 1 100 ? 20.760 5.853 -2.617 1.00 94.12 100 GLN A N 1
ATOM 840 C CA . GLN A 1 100 ? 22.007 5.798 -1.847 1.00 94.12 100 GLN A CA 1
ATOM 841 C C . GLN A 1 100 ? 22.131 6.969 -0.861 1.00 94.12 100 GLN A C 1
ATOM 843 O O . GLN A 1 100 ? 22.543 6.761 0.277 1.00 94.12 100 GLN A O 1
ATOM 848 N N . ALA A 1 101 ? 21.741 8.182 -1.259 1.00 95.62 101 ALA A N 1
ATOM 849 C CA . ALA A 1 101 ? 21.754 9.347 -0.379 1.00 95.62 101 ALA A CA 1
ATOM 850 C C . ALA A 1 101 ? 20.725 9.241 0.761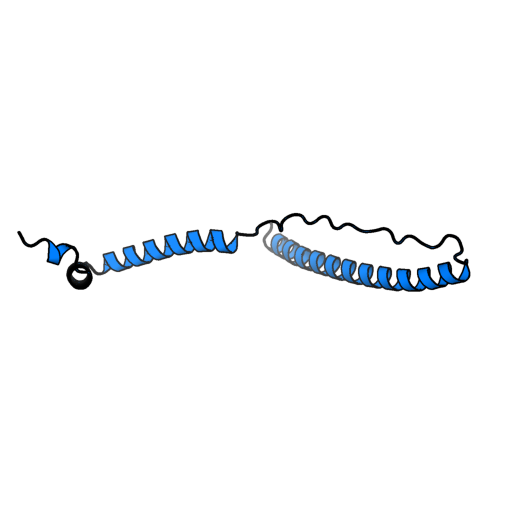 1.00 95.62 101 ALA A C 1
ATOM 852 O O . ALA A 1 101 ? 21.025 9.631 1.888 1.00 95.62 101 ALA A O 1
ATOM 853 N N . GLU A 1 102 ? 19.530 8.708 0.500 1.00 93.38 102 GLU A N 1
ATOM 854 C CA . GLU A 1 102 ? 18.521 8.426 1.531 1.00 93.38 102 GLU A CA 1
ATOM 855 C C . GLU A 1 102 ? 19.036 7.409 2.551 1.00 93.38 102 GLU A C 1
ATOM 857 O O . GLU A 1 102 ? 19.000 7.673 3.753 1.00 93.38 102 GLU A O 1
ATOM 862 N N . TRP A 1 103 ? 19.607 6.298 2.079 1.00 93.12 103 TRP A N 1
ATOM 863 C CA . TRP A 1 103 ? 20.214 5.285 2.943 1.00 93.12 103 TRP A CA 1
ATOM 864 C C . TRP A 1 103 ? 21.391 5.832 3.742 1.00 93.12 103 TRP A C 1
ATOM 866 O O . TRP A 1 103 ? 21.502 5.549 4.931 1.00 93.12 103 TRP A O 1
ATOM 876 N N . LYS A 1 104 ? 22.228 6.677 3.131 1.00 95.19 104 LYS A N 1
ATOM 877 C CA . LYS A 1 104 ? 23.340 7.328 3.826 1.00 95.19 104 LYS A CA 1
ATOM 878 C C . LYS A 1 104 ? 22.856 8.223 4.969 1.00 95.19 104 LYS A C 1
ATOM 880 O O . LYS A 1 104 ? 23.429 8.175 6.047 1.00 95.19 104 LYS A O 1
ATOM 885 N N . LYS A 1 105 ? 21.780 8.995 4.776 1.00 94.50 105 LYS A N 1
ATOM 886 C CA . LYS A 1 105 ? 21.193 9.816 5.854 1.00 94.50 105 LYS A CA 1
ATOM 887 C C . LYS A 1 105 ? 20.699 8.965 7.022 1.00 94.50 105 LYS A C 1
ATOM 889 O O . LYS A 1 105 ? 20.800 9.390 8.170 1.00 94.50 105 LYS A O 1
ATOM 894 N N . ILE A 1 106 ? 20.136 7.794 6.729 1.00 93.31 106 ILE A N 1
ATOM 895 C CA . ILE A 1 106 ? 19.682 6.848 7.752 1.00 93.31 106 ILE A CA 1
ATOM 896 C C . ILE A 1 106 ? 20.891 6.274 8.498 1.00 93.31 106 ILE A C 1
ATOM 898 O O . ILE A 1 106 ? 20.905 6.322 9.722 1.00 93.31 106 ILE A O 1
ATOM 902 N N . ASP A 1 107 ? 21.914 5.815 7.775 1.00 93.19 107 ASP A N 1
ATOM 903 C CA . ASP A 1 107 ? 23.169 5.299 8.342 1.00 93.19 107 ASP A CA 1
ATOM 904 C C . ASP A 1 107 ? 23.864 6.334 9.243 1.00 93.19 107 ASP A C 1
ATOM 906 O O . ASP A 1 107 ? 24.201 6.041 10.387 1.00 93.19 107 ASP A O 1
ATOM 910 N N . ASP A 1 108 ? 23.997 7.578 8.776 1.00 94.56 108 ASP A N 1
ATOM 911 C CA . ASP A 1 108 ? 24.601 8.668 9.548 1.00 94.56 108 ASP A CA 1
ATOM 912 C C . ASP A 1 108 ? 23.790 8.965 10.831 1.00 94.56 108 ASP A C 1
ATOM 914 O O . ASP A 1 108 ? 24.362 9.241 11.890 1.00 94.56 108 ASP A O 1
ATOM 918 N N . LYS A 1 109 ? 22.453 8.863 10.774 1.00 92.88 109 LYS A N 1
ATOM 919 C CA . LYS A 1 109 ? 21.575 9.041 11.942 1.00 92.88 109 LYS A CA 1
ATOM 920 C C . LYS A 1 109 ? 21.689 7.885 12.937 1.00 92.88 109 LYS A C 1
ATOM 922 O O . LYS A 1 109 ? 21.738 8.148 14.137 1.00 92.88 109 LYS A O 1
ATOM 927 N N . LEU A 1 110 ? 21.762 6.642 12.465 1.00 92.69 110 LEU A N 1
ATOM 928 C CA . LEU A 1 110 ? 21.964 5.463 13.314 1.00 92.69 110 LEU A CA 1
ATOM 929 C C . LEU A 1 110 ? 23.318 5.543 14.030 1.00 92.69 110 LEU A C 1
ATOM 931 O O . LEU A 1 110 ? 23.357 5.509 15.261 1.00 92.69 110 LEU A O 1
ATOM 935 N N . LYS A 1 111 ? 24.389 5.869 13.293 1.00 92.81 111 LYS A N 1
ATOM 936 C CA . LYS A 1 111 ? 25.717 6.130 13.868 1.00 92.81 111 LYS A CA 1
ATOM 937 C C . LYS A 1 111 ? 25.698 7.217 14.936 1.00 92.81 111 LYS A C 1
ATOM 939 O O . LYS A 1 111 ? 26.361 7.073 15.960 1.00 92.81 111 LYS A O 1
ATOM 944 N N . SER A 1 112 ? 24.926 8.289 14.734 1.00 92.50 112 SER A N 1
ATOM 945 C CA . SER A 1 112 ? 24.776 9.350 15.744 1.00 92.50 112 SER A CA 1
ATOM 946 C C . SER A 1 112 ? 24.113 8.861 17.041 1.00 92.50 112 SER A C 1
ATOM 948 O O . SER A 1 112 ? 24.341 9.435 18.103 1.00 92.50 112 SER A O 1
ATOM 950 N N . TRP A 1 113 ? 23.315 7.793 16.968 1.00 91.25 113 TRP A N 1
ATOM 951 C CA . TRP A 1 113 ? 22.683 7.128 18.109 1.00 91.25 113 TRP A CA 1
ATOM 952 C C . TRP A 1 113 ? 23.529 5.985 18.691 1.00 91.25 113 TRP A C 1
ATOM 954 O O . TRP A 1 113 ? 23.127 5.392 19.690 1.00 91.25 113 TRP A O 1
ATOM 964 N N . GLY A 1 114 ? 24.706 5.709 18.118 1.00 85.44 114 GLY A N 1
ATOM 965 C CA . GLY A 1 114 ? 25.642 4.697 18.611 1.00 85.44 114 GLY A CA 1
ATOM 966 C C . GLY A 1 114 ? 25.274 3.255 18.252 1.00 85.44 114 GLY A C 1
ATOM 967 O O . GLY A 1 114 ? 25.760 2.342 18.921 1.00 85.44 114 GLY A O 1
ATOM 968 N N . ILE A 1 115 ? 24.429 3.052 17.233 1.00 65.44 115 ILE A N 1
ATOM 969 C CA . ILE A 1 115 ? 24.011 1.736 16.714 1.00 65.44 115 ILE A CA 1
ATOM 970 C C . ILE A 1 115 ? 24.251 1.671 15.206 1.00 65.44 115 ILE A C 1
ATOM 972 O O . ILE A 1 115 ? 24.108 2.725 14.546 1.00 65.44 115 ILE A O 1
#